Protein AF-A0A150Q9Z9-F1 (afdb_monomer_lite)

Radius of gyration: 22.47 Å; chains: 1; bounding box: 47×32×68 Å

Organism: Sorangium cellulosum (NCBI:txid56)

Secondary structure (DSSP, 8-state):
------------HHHHHHHHHHHHHHHHHHHHHHHHHHHHHHHHHHHHHHHSSPPPHHHHHHHHHHHHHT-HHHHHHHHHHS-HHHHHHHHHSPPPP-

Foldseek 3Di:
DDPDPPDPPPDDPVRVVVVVVVVVVVVVVVVVVVVLVVLLVVLQVLLCVQQVHGDDPLLSVLLSVCCVQVNSVVSSCLSVPDHPVRSVVVSVDDDDDD

pLDDT: mean 82.9, std 15.29, range [37.75, 96.38]

Structure (mmCIF, N/CA/C/O backbone):
data_AF-A0A150Q9Z9-F1
#
_entry.id   AF-A0A150Q9Z9-F1
#
loop_
_atom_site.group_PDB
_atom_site.id
_atom_site.type_symbol
_atom_site.label_atom_id
_atom_site.label_alt_id
_atom_site.label_comp_id
_atom_site.label_asym_id
_atom_site.label_entity_id
_atom_site.label_seq_id
_atom_site.pdbx_PDB_ins_code
_atom_site.Cartn_x
_atom_site.Cartn_y
_atom_site.Cartn_z
_atom_site.occupancy
_atom_site.B_iso_or_equiv
_atom_site.auth_seq_id
_atom_site.auth_comp_id
_atom_site.auth_asym_id
_atom_site.auth_atom_id
_atom_site.pdbx_PDB_model_num
ATOM 1 N N . MET A 1 1 ? 16.640 21.547 -55.380 1.00 37.75 1 MET A N 1
ATOM 2 C CA . MET A 1 1 ? 17.737 21.832 -54.436 1.00 37.75 1 MET A CA 1
ATOM 3 C C . MET A 1 1 ? 17.440 21.019 -53.186 1.00 37.75 1 MET A C 1
ATOM 5 O O . MET A 1 1 ? 16.554 21.394 -52.433 1.00 37.75 1 MET A O 1
ATOM 9 N N . ILE A 1 2 ? 18.036 19.832 -53.077 1.00 38.28 2 ILE A N 1
ATOM 10 C CA . ILE A 1 2 ? 17.917 18.951 -51.907 1.00 38.28 2 ILE A CA 1
ATOM 11 C C . ILE A 1 2 ? 19.094 19.336 -51.017 1.00 38.28 2 ILE A C 1
ATOM 13 O O . ILE A 1 2 ? 20.229 19.274 -51.477 1.00 38.28 2 ILE A O 1
ATOM 17 N N . ILE A 1 3 ? 18.827 19.824 -49.807 1.00 47.97 3 ILE A N 1
ATOM 18 C CA . ILE A 1 3 ? 19.887 20.053 -48.824 1.00 47.97 3 ILE A CA 1
ATOM 19 C C . ILE A 1 3 ? 20.188 18.691 -48.207 1.00 47.97 3 ILE A C 1
ATOM 21 O O . ILE A 1 3 ? 19.333 18.094 -47.552 1.00 47.97 3 ILE A O 1
ATOM 25 N N . GLU A 1 4 ? 21.381 18.187 -48.501 1.00 47.91 4 GLU A N 1
ATOM 26 C CA . GLU A 1 4 ? 21.954 16.977 -47.928 1.00 47.91 4 GLU A CA 1
ATOM 27 C C . GLU A 1 4 ? 22.033 17.125 -46.404 1.00 47.91 4 GLU A C 1
ATOM 29 O O . GLU A 1 4 ? 22.726 17.993 -45.875 1.00 47.91 4 GLU A O 1
ATOM 34 N N . ALA A 1 5 ? 21.296 16.280 -45.685 1.00 49.09 5 ALA A N 1
ATOM 35 C CA . ALA A 1 5 ? 21.429 16.124 -44.244 1.00 49.09 5 ALA A CA 1
ATOM 36 C C . ALA A 1 5 ? 22.512 15.075 -43.960 1.00 49.09 5 ALA A C 1
ATOM 38 O O . ALA A 1 5 ? 22.218 13.965 -43.521 1.00 49.09 5 ALA A O 1
ATOM 39 N N . GLU A 1 6 ? 23.767 15.413 -44.247 1.00 54.81 6 GLU A N 1
ATOM 40 C CA . GLU A 1 6 ? 24.910 14.557 -43.937 1.00 54.81 6 GLU A CA 1
ATOM 41 C C . GLU A 1 6 ? 25.680 15.131 -42.746 1.00 54.81 6 GLU A C 1
ATOM 43 O O . GLU A 1 6 ? 26.661 15.842 -42.909 1.00 54.81 6 GLU A O 1
ATOM 48 N N . GLN A 1 7 ? 25.204 14.848 -41.533 1.00 53.00 7 GLN A N 1
ATOM 49 C CA . GLN A 1 7 ? 26.009 14.870 -40.304 1.00 53.00 7 GLN A CA 1
ATOM 50 C C . GLN A 1 7 ? 25.441 13.832 -39.316 1.00 53.00 7 GLN A C 1
ATOM 52 O O . GLN A 1 7 ? 25.048 14.155 -38.195 1.00 53.00 7 GLN A O 1
ATOM 57 N N . ARG A 1 8 ? 25.367 12.553 -39.716 1.00 49.47 8 ARG A N 1
ATOM 58 C CA . ARG A 1 8 ? 25.402 11.462 -38.728 1.00 49.47 8 ARG A CA 1
ATOM 59 C C . ARG A 1 8 ? 26.868 11.268 -38.373 1.00 49.47 8 ARG A C 1
ATOM 61 O O . ARG A 1 8 ? 27.551 10.469 -38.998 1.00 49.47 8 ARG A O 1
ATOM 68 N N . GLY A 1 9 ? 27.352 12.056 -37.414 1.00 51.34 9 GLY A N 1
ATOM 69 C CA . GLY A 1 9 ? 28.630 11.770 -36.775 1.00 51.34 9 GLY A CA 1
ATOM 70 C C . GLY A 1 9 ? 28.588 10.330 -36.277 1.00 51.34 9 GLY A C 1
ATOM 71 O O . GLY A 1 9 ? 27.683 9.969 -35.523 1.00 51.34 9 GLY A O 1
ATOM 72 N N . GLU A 1 10 ? 29.499 9.501 -36.776 1.00 58.66 10 GLU A N 1
ATOM 73 C CA . GLU A 1 10 ? 29.674 8.123 -36.342 1.00 58.66 10 GLU A CA 1
ATOM 74 C C . GLU A 1 10 ? 29.948 8.148 -34.836 1.00 58.66 10 GLU A C 1
ATOM 76 O O . GLU A 1 10 ? 31.042 8.491 -34.386 1.00 58.66 10 GLU A O 1
ATOM 81 N N . LEU A 1 11 ? 28.917 7.867 -34.035 1.00 59.28 11 LEU A N 1
ATOM 82 C CA . LEU A 1 11 ? 29.101 7.627 -32.613 1.00 59.28 11 LEU A CA 1
ATOM 83 C C . LEU A 1 11 ? 30.107 6.486 -32.519 1.00 59.28 11 LEU A C 1
ATOM 85 O O . LEU A 1 11 ? 29.900 5.426 -33.115 1.00 59.28 11 LEU A O 1
ATOM 89 N N . THR A 1 12 ? 31.218 6.711 -31.817 1.00 59.16 12 THR A N 1
ATOM 90 C CA . THR A 1 12 ? 32.184 5.638 -31.592 1.00 59.16 12 THR A CA 1
ATOM 91 C C . THR A 1 12 ? 31.441 4.449 -30.967 1.00 59.16 12 THR A C 1
ATOM 93 O O . THR A 1 12 ? 30.494 4.675 -30.206 1.00 59.16 12 THR A O 1
ATOM 96 N N . PRO A 1 13 ? 31.825 3.192 -31.259 1.00 63.91 13 PRO A N 1
ATOM 97 C CA . PRO A 1 13 ? 31.097 2.009 -30.783 1.00 63.91 13 PRO A CA 1
ATOM 98 C C . PRO A 1 13 ? 30.781 2.050 -29.278 1.00 63.91 13 PRO A C 1
ATOM 100 O O . PRO A 1 13 ? 29.676 1.719 -28.863 1.00 63.91 13 PRO A O 1
ATOM 103 N N . ILE A 1 14 ? 31.706 2.602 -28.487 1.00 68.50 14 ILE A N 1
ATOM 104 C CA . ILE A 1 14 ? 31.582 2.812 -27.037 1.00 68.50 14 ILE A CA 1
ATOM 105 C C . ILE A 1 14 ? 30.426 3.767 -26.678 1.00 68.50 14 ILE A C 1
ATOM 107 O O . ILE A 1 14 ? 29.674 3.511 -25.741 1.00 68.50 14 ILE A O 1
ATOM 111 N N . ILE A 1 15 ? 30.259 4.873 -27.412 1.00 72.50 15 ILE A N 1
ATOM 112 C CA . ILE A 1 15 ? 29.177 5.840 -27.165 1.00 72.50 15 ILE A CA 1
ATOM 113 C C . ILE A 1 15 ? 27.825 5.255 -27.600 1.00 72.50 15 ILE A C 1
ATOM 115 O O . ILE A 1 15 ? 26.824 5.474 -26.919 1.00 72.50 15 ILE A O 1
ATOM 119 N N . GLY A 1 16 ? 27.790 4.488 -28.695 1.00 73.38 16 GLY A N 1
ATOM 120 C CA . GLY A 1 16 ? 26.583 3.786 -29.140 1.00 73.38 16 GLY A CA 1
ATOM 121 C C . GLY A 1 16 ? 26.076 2.776 -28.106 1.00 73.38 16 GLY A C 1
ATOM 122 O O . GLY A 1 16 ? 24.897 2.796 -27.757 1.00 73.38 16 GLY A O 1
ATOM 123 N N . GLU A 1 17 ? 26.973 1.954 -27.555 1.00 73.25 17 GLU A N 1
ATOM 124 C CA . GLU A 1 17 ? 26.652 0.995 -26.488 1.00 73.25 17 GLU A CA 1
ATOM 125 C C . GLU A 1 17 ? 26.150 1.694 -25.215 1.00 73.25 17 GLU A C 1
ATOM 127 O O . GLU A 1 17 ? 25.118 1.310 -24.662 1.00 73.25 17 GLU A O 1
ATOM 132 N N . MET A 1 18 ? 26.804 2.784 -24.793 1.00 71.38 18 MET A N 1
ATOM 133 C CA . MET A 1 18 ? 26.380 3.563 -23.622 1.00 71.38 18 MET A CA 1
ATOM 134 C C . MET A 1 18 ? 24.956 4.125 -23.740 1.00 71.38 18 MET A C 1
ATOM 136 O O . 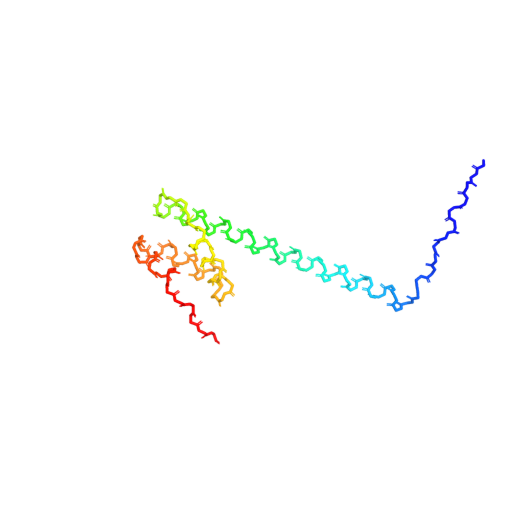MET A 1 18 ? 24.239 4.180 -22.737 1.00 71.38 18 MET A O 1
ATOM 140 N N . ILE A 1 19 ? 24.549 4.571 -24.933 1.00 77.00 19 ILE A N 1
ATOM 141 C CA . ILE A 1 19 ? 23.202 5.111 -25.171 1.00 77.00 19 ILE A CA 1
ATOM 142 C C . ILE A 1 19 ? 22.164 3.992 -25.073 1.00 77.00 19 ILE A C 1
ATOM 144 O O . ILE A 1 19 ? 21.183 4.151 -24.352 1.00 77.00 19 ILE A O 1
ATOM 148 N N . ILE A 1 20 ? 22.421 2.845 -25.706 1.00 76.94 20 ILE A N 1
ATOM 149 C CA . ILE A 1 20 ? 21.523 1.683 -25.667 1.00 76.94 20 ILE A CA 1
ATOM 150 C C . ILE A 1 20 ? 21.322 1.206 -24.223 1.00 76.94 20 ILE A C 1
ATOM 152 O O . ILE A 1 20 ? 20.193 0.988 -23.786 1.00 76.94 20 ILE A O 1
ATOM 156 N N . GLU A 1 21 ? 22.396 1.102 -23.438 1.00 77.12 21 GLU A N 1
ATOM 157 C CA . GLU A 1 21 ? 22.277 0.749 -22.023 1.00 77.12 21 GLU A CA 1
ATOM 158 C C . GLU A 1 21 ? 21.507 1.799 -21.210 1.00 77.12 21 GLU A C 1
ATOM 160 O O . GLU A 1 21 ? 20.767 1.462 -20.282 1.00 77.12 21 GLU A O 1
ATOM 165 N N . ALA A 1 22 ? 21.710 3.089 -21.493 1.00 72.31 22 ALA A N 1
ATOM 166 C CA . ALA A 1 22 ? 21.005 4.162 -20.802 1.00 72.31 22 ALA A CA 1
ATOM 167 C C . ALA A 1 22 ? 19.501 4.136 -21.102 1.00 72.31 22 ALA A C 1
ATOM 169 O O . ALA A 1 22 ? 18.708 4.307 -20.175 1.00 72.31 22 ALA A O 1
ATOM 170 N N . GLU A 1 23 ? 19.121 3.870 -22.351 1.00 77.19 23 GLU A N 1
ATOM 171 C CA . GLU A 1 23 ? 17.731 3.700 -22.780 1.00 77.19 23 GLU A CA 1
ATOM 172 C C . GLU A 1 23 ? 17.089 2.484 -22.108 1.00 77.19 23 GLU A C 1
ATOM 174 O O . GLU A 1 23 ? 16.061 2.637 -21.449 1.00 77.19 23 GLU A O 1
ATOM 179 N N . GLN A 1 24 ? 17.743 1.317 -22.144 1.00 79.50 24 GLN A N 1
ATOM 180 C CA . GLN A 1 24 ? 17.251 0.100 -21.484 1.00 79.50 24 GLN A CA 1
ATOM 181 C C . GLN A 1 24 ? 17.072 0.294 -19.973 1.00 79.50 24 GLN A C 1
ATOM 183 O O . GLN A 1 24 ? 16.044 -0.069 -19.403 1.00 79.50 24 GLN A O 1
ATOM 188 N N . ARG A 1 25 ? 18.044 0.923 -19.297 1.00 74.50 25 ARG A N 1
ATOM 189 C CA . ARG A 1 25 ? 17.913 1.259 -17.868 1.00 74.50 25 ARG A CA 1
ATOM 190 C C . ARG A 1 25 ? 16.785 2.258 -17.614 1.00 74.50 25 ARG A C 1
ATOM 192 O O . ARG A 1 25 ? 16.146 2.189 -16.566 1.00 74.50 25 ARG A O 1
ATOM 199 N N . GLY A 1 26 ? 16.575 3.212 -18.518 1.00 69.94 26 GLY A N 1
ATOM 200 C CA . GLY A 1 26 ? 15.491 4.188 -18.437 1.00 69.94 26 GLY A CA 1
ATOM 201 C C . GLY A 1 26 ? 14.119 3.529 -18.543 1.00 69.94 26 GLY A C 1
ATOM 202 O O . GLY A 1 26 ? 13.247 3.812 -17.722 1.00 69.94 26 GLY A O 1
ATOM 203 N N . GLU A 1 27 ? 13.965 2.613 -19.495 1.00 79.81 27 GLU A N 1
ATOM 204 C CA . GLU A 1 27 ? 12.749 1.831 -19.712 1.00 79.81 27 GLU A CA 1
ATOM 205 C C . GLU A 1 27 ? 12.431 0.943 -18.505 1.00 79.81 27 GLU A C 1
ATOM 207 O O . GLU A 1 27 ? 11.345 1.063 -17.939 1.00 79.81 27 GLU A O 1
ATOM 212 N N . LEU A 1 28 ? 13.408 0.167 -18.019 1.00 76.56 28 LEU A N 1
ATOM 213 C CA . LEU A 1 28 ? 13.250 -0.682 -16.831 1.00 76.56 28 LEU A CA 1
ATOM 214 C C . LEU A 1 28 ? 12.824 0.128 -15.600 1.00 76.56 28 LEU A C 1
ATOM 216 O O . LEU A 1 28 ? 11.843 -0.205 -14.938 1.00 76.56 28 LEU A O 1
ATOM 220 N N . ARG A 1 29 ? 13.505 1.246 -15.320 1.00 73.12 29 ARG A N 1
ATOM 221 C CA . ARG A 1 29 ? 13.147 2.125 -14.192 1.00 73.12 29 ARG A CA 1
ATOM 222 C C . ARG A 1 29 ? 11.768 2.756 -14.367 1.00 73.12 29 ARG A C 1
ATOM 224 O O . ARG A 1 29 ? 11.072 2.987 -13.378 1.00 73.12 29 ARG A O 1
ATOM 231 N N . GLY A 1 30 ? 11.395 3.098 -15.599 1.00 76.81 30 GLY A N 1
ATOM 232 C CA . GLY A 1 30 ? 10.077 3.631 -15.929 1.00 76.81 30 GLY A CA 1
ATOM 233 C C . GLY A 1 30 ? 8.978 2.609 -15.659 1.00 76.81 30 GLY A C 1
ATOM 234 O O . GLY A 1 30 ? 7.991 2.929 -14.996 1.00 76.81 30 GLY A O 1
ATOM 235 N N . GLU A 1 31 ? 9.188 1.369 -16.094 1.00 80.94 31 GLU A N 1
ATOM 236 C CA . GLU A 1 31 ? 8.277 0.252 -15.861 1.00 80.94 31 GLU A CA 1
ATOM 237 C C . GLU A 1 31 ? 8.143 -0.066 -14.365 1.00 80.94 31 GLU A C 1
ATOM 239 O O . GLU A 1 31 ? 7.026 -0.190 -13.861 1.00 80.94 31 GLU A O 1
ATOM 244 N N . GLU A 1 32 ? 9.253 -0.125 -13.623 1.00 79.25 32 GLU A N 1
ATOM 245 C CA . GLU A 1 32 ? 9.244 -0.340 -12.170 1.00 79.25 32 GLU A CA 1
ATOM 246 C C . GLU A 1 32 ? 8.470 0.755 -11.430 1.00 79.25 32 GLU A C 1
ATOM 248 O O . GLU A 1 32 ? 7.632 0.458 -10.575 1.00 79.25 32 GLU A O 1
ATOM 253 N N . ARG A 1 33 ? 8.695 2.029 -11.777 1.00 77.06 33 ARG A N 1
ATOM 254 C CA . ARG A 1 33 ? 7.946 3.153 -11.193 1.00 77.06 33 ARG A CA 1
ATOM 255 C C . ARG A 1 33 ? 6.462 3.080 -11.529 1.00 77.06 33 ARG A C 1
ATOM 257 O O . ARG A 1 33 ? 5.639 3.270 -10.637 1.00 77.06 33 ARG A O 1
ATOM 264 N N . GLY A 1 34 ? 6.124 2.768 -12.781 1.00 80.31 34 GLY A N 1
ATOM 265 C CA . GLY A 1 34 ? 4.739 2.597 -13.218 1.00 80.31 34 GLY A CA 1
ATOM 266 C C . GLY A 1 34 ? 4.027 1.484 -12.449 1.00 80.31 34 GLY A C 1
ATOM 267 O O . GLY A 1 34 ? 2.922 1.689 -11.948 1.00 80.31 34 GLY A O 1
ATOM 268 N N . LYS A 1 35 ? 4.690 0.335 -12.268 1.00 82.38 35 LYS A N 1
ATOM 269 C CA . LYS A 1 35 ? 4.183 -0.781 -11.456 1.00 82.38 35 LYS A CA 1
ATOM 270 C C . LYS A 1 35 ? 3.973 -0.370 -10.000 1.00 82.38 35 LYS A C 1
ATOM 272 O O . LYS A 1 35 ? 2.903 -0.628 -9.456 1.00 82.38 35 LYS A O 1
ATOM 277 N N . GLN A 1 36 ? 4.943 0.307 -9.379 1.00 81.12 36 GLN A N 1
ATOM 278 C CA . GLN A 1 36 ? 4.810 0.756 -7.988 1.00 81.12 36 GLN A CA 1
ATOM 279 C C . GLN A 1 36 ? 3.665 1.756 -7.798 1.00 81.12 36 GLN A C 1
ATOM 281 O O . GLN A 1 36 ? 2.928 1.653 -6.820 1.00 81.12 36 GLN A O 1
ATOM 286 N N . GLN A 1 37 ? 3.479 2.690 -8.732 1.00 83.12 37 GLN A N 1
ATOM 287 C CA . GLN A 1 37 ? 2.385 3.656 -8.661 1.00 83.12 37 GLN A CA 1
ATOM 288 C C . GLN A 1 37 ? 1.017 2.981 -8.845 1.00 83.12 37 GLN A C 1
ATOM 290 O O . GLN A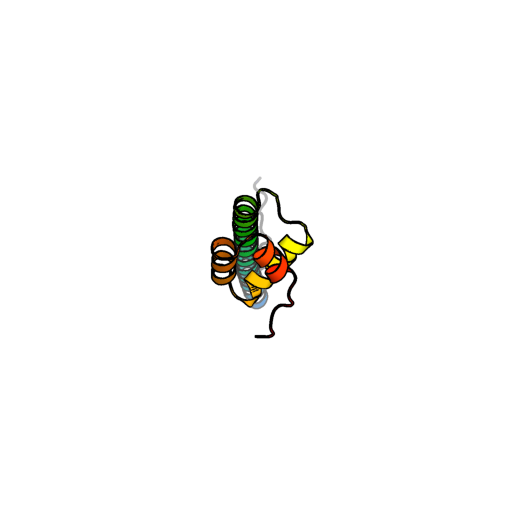 1 37 ? 0.092 3.256 -8.084 1.00 83.12 37 GLN A O 1
ATOM 295 N N . ALA A 1 38 ? 0.902 2.037 -9.783 1.00 87.69 38 ALA A N 1
ATOM 296 C CA . ALA A 1 38 ? -0.324 1.264 -9.981 1.00 87.69 38 ALA A CA 1
ATOM 297 C C . ALA A 1 38 ? -0.692 0.420 -8.747 1.00 87.69 38 ALA A C 1
ATOM 299 O O . ALA A 1 38 ? -1.864 0.356 -8.368 1.00 87.69 38 ALA A O 1
ATOM 300 N N . VAL A 1 39 ? 0.307 -0.191 -8.100 1.00 88.38 39 VAL A N 1
ATOM 301 C CA . VAL A 1 39 ? 0.145 -0.922 -6.833 1.00 88.38 39 VAL A CA 1
ATOM 302 C C . VAL A 1 39 ? -0.341 0.012 -5.725 1.00 88.38 39 VAL A C 1
ATOM 304 O O . VAL A 1 39 ? -1.337 -0.292 -5.073 1.00 88.38 39 VAL A O 1
ATOM 307 N N . ALA A 1 40 ? 0.307 1.166 -5.540 1.00 85.19 40 ALA A N 1
ATOM 308 C CA . ALA A 1 40 ? -0.072 2.140 -4.517 1.00 85.19 40 ALA A CA 1
ATOM 309 C C . ALA A 1 40 ? -1.523 2.613 -4.690 1.00 85.19 40 ALA A C 1
ATOM 311 O O . ALA A 1 40 ? -2.310 2.596 -3.744 1.00 85.19 40 ALA A O 1
ATOM 312 N N . GLU A 1 41 ? -1.915 2.953 -5.920 1.00 91.88 41 GLU A N 1
ATOM 313 C CA . GLU A 1 41 ? -3.288 3.350 -6.222 1.00 91.88 41 GLU A CA 1
ATOM 314 C C . GLU A 1 41 ? -4.303 2.230 -5.959 1.00 91.88 41 GLU A C 1
ATOM 316 O O . GLU A 1 41 ? -5.412 2.493 -5.483 1.00 91.88 41 GLU A O 1
ATOM 321 N N . LEU A 1 42 ? -3.962 0.981 -6.290 1.00 94.50 42 LEU A N 1
ATOM 322 C CA . LEU A 1 42 ? -4.832 -0.169 -6.049 1.00 94.50 42 LEU A CA 1
ATOM 323 C C . LEU A 1 42 ? -5.049 -0.392 -4.550 1.00 94.50 42 LEU A C 1
ATOM 325 O O . LEU A 1 42 ? -6.200 -0.451 -4.108 1.00 94.50 42 LEU A O 1
ATOM 329 N N . LEU A 1 43 ? -3.965 -0.443 -3.777 1.00 95.06 43 LEU A N 1
ATOM 330 C CA . LEU A 1 43 ? -4.012 -0.633 -2.329 1.00 95.06 43 LEU A CA 1
ATOM 331 C C . LEU A 1 43 ? -4.721 0.544 -1.638 1.00 95.06 43 LEU A C 1
ATOM 333 O O . LEU A 1 43 ? -5.573 0.333 -0.777 1.00 95.06 43 LEU A O 1
ATOM 337 N N . GLY A 1 44 ? -4.499 1.783 -2.088 1.00 94.06 44 GLY A N 1
ATOM 338 C CA . GLY A 1 44 ? -5.217 2.961 -1.589 1.00 94.06 44 GLY A CA 1
ATOM 339 C C . GLY A 1 44 ? -6.727 2.932 -1.877 1.00 94.06 44 GLY A C 1
ATOM 340 O O . GLY A 1 44 ? -7.539 3.407 -1.075 1.00 94.06 44 GLY A O 1
ATOM 341 N N . ARG A 1 45 ? -7.156 2.337 -3.002 1.00 95.62 45 ARG A N 1
ATOM 342 C CA . ARG A 1 45 ? -8.585 2.097 -3.283 1.00 95.62 45 ARG A CA 1
ATOM 343 C C . ARG A 1 45 ? -9.173 1.007 -2.387 1.00 95.62 45 ARG A C 1
ATOM 345 O O . ARG A 1 45 ? -10.310 1.175 -1.948 1.00 95.62 45 ARG A O 1
ATOM 352 N N . LEU A 1 46 ? -8.436 -0.072 -2.124 1.00 95.00 46 LEU A N 1
ATOM 353 C CA . LEU A 1 46 ? -8.839 -1.133 -1.192 1.00 95.00 46 LEU A CA 1
ATOM 354 C C . LEU A 1 46 ? -9.001 -0.585 0.227 1.00 95.00 46 LEU A C 1
ATOM 356 O O . LEU A 1 46 ? -10.070 -0.743 0.815 1.00 95.00 46 LEU A O 1
ATOM 360 N N . PHE A 1 47 ? -8.017 0.174 0.711 1.00 96.25 47 PHE A N 1
ATOM 361 C CA . PHE A 1 47 ? -8.096 0.900 1.978 1.00 96.25 47 PHE A CA 1
ATOM 362 C C . PHE A 1 47 ? -9.375 1.739 2.061 1.00 96.25 47 PHE A C 1
ATOM 364 O O . PHE A 1 47 ? -10.140 1.639 3.020 1.00 96.25 47 PHE A O 1
ATOM 371 N N . ALA A 1 48 ? -9.664 2.522 1.015 1.00 95.94 48 ALA A N 1
ATOM 372 C CA . ALA A 1 48 ? -10.837 3.387 1.014 1.00 95.94 48 ALA A CA 1
ATOM 373 C C . ALA A 1 48 ? -12.166 2.629 1.042 1.00 95.94 48 ALA A C 1
ATOM 375 O O . ALA A 1 48 ? -13.132 3.104 1.639 1.00 95.94 48 ALA A O 1
ATOM 376 N N . ARG A 1 49 ? -12.215 1.441 0.433 1.00 93.56 49 ARG A N 1
ATOM 377 C CA . ARG A 1 49 ? -13.374 0.547 0.526 1.00 93.56 49 ARG A CA 1
ATOM 378 C C . ARG A 1 49 ? -13.505 -0.064 1.916 1.00 93.56 49 ARG A C 1
ATOM 380 O O . ARG A 1 49 ? -14.624 -0.186 2.400 1.00 93.56 49 ARG A O 1
ATOM 387 N N . ARG A 1 50 ? -12.385 -0.417 2.553 1.00 92.38 50 ARG A N 1
ATOM 388 C CA . ARG A 1 50 ? -12.367 -1.042 3.879 1.00 92.38 50 ARG A CA 1
ATOM 389 C C . ARG A 1 50 ? -12.805 -0.079 4.980 1.00 92.38 50 ARG A C 1
ATOM 391 O O . ARG A 1 50 ? -13.596 -0.459 5.837 1.00 92.38 50 ARG A O 1
ATOM 398 N N . LEU A 1 51 ? -12.312 1.157 4.938 1.00 93.69 51 LEU A N 1
ATOM 399 C CA . LEU A 1 51 ? -12.493 2.154 5.999 1.00 93.69 51 LEU A CA 1
ATOM 400 C C . LEU A 1 51 ? -13.531 3.237 5.683 1.00 93.69 51 LEU A C 1
ATOM 402 O O . LEU A 1 51 ? -13.819 4.078 6.531 1.00 93.69 51 LEU A O 1
ATOM 406 N N . GLY A 1 52 ? -14.079 3.258 4.466 1.00 94.75 52 GLY A N 1
ATOM 407 C CA . GLY A 1 52 ? -15.064 4.260 4.046 1.00 94.75 52 GLY A CA 1
ATOM 408 C C . GLY A 1 52 ? -14.497 5.677 3.882 1.00 94.75 52 GLY A C 1
ATOM 409 O O . GLY A 1 52 ? -15.259 6.626 3.712 1.00 94.75 52 GLY A O 1
ATOM 410 N N . ARG A 1 53 ? -13.168 5.838 3.914 1.00 95.81 53 ARG A N 1
ATOM 411 C CA . ARG A 1 53 ? -12.457 7.112 3.725 1.00 95.81 53 ARG A CA 1
ATOM 412 C C . ARG A 1 53 ? -11.150 6.906 2.972 1.00 95.81 53 ARG A C 1
ATOM 414 O O . ARG A 1 53 ? -10.570 5.831 3.025 1.00 95.81 53 ARG A O 1
ATOM 421 N N . ARG A 1 54 ? -10.640 7.945 2.310 1.00 94.56 54 ARG A N 1
ATOM 422 C CA . ARG A 1 54 ? -9.294 7.895 1.713 1.00 94.56 54 ARG A CA 1
ATOM 423 C C . ARG A 1 54 ? -8.211 7.731 2.797 1.00 94.56 54 ARG A C 1
ATOM 425 O O . ARG A 1 54 ? -8.428 8.211 3.919 1.00 94.56 54 ARG A O 1
ATOM 432 N N . PRO A 1 55 ? -7.080 7.074 2.475 1.00 94.25 55 PRO A N 1
ATOM 433 C CA . PRO A 1 55 ? -5.914 7.103 3.347 1.00 94.25 55 PRO A CA 1
ATOM 434 C C . PRO A 1 55 ? -5.409 8.541 3.499 1.00 94.25 55 PRO A C 1
ATOM 436 O O . PRO A 1 55 ? -5.574 9.373 2.601 1.00 94.25 55 PRO A O 1
ATOM 439 N N . THR A 1 56 ? -4.832 8.846 4.654 1.00 96.12 56 THR A N 1
ATOM 440 C CA . THR A 1 56 ? -4.035 10.059 4.850 1.00 96.12 56 THR A CA 1
ATOM 441 C C . THR A 1 56 ? -2.703 9.929 4.107 1.00 96.12 56 THR A C 1
ATOM 443 O O . THR A 1 56 ? -2.322 8.839 3.689 1.00 96.12 56 THR A O 1
ATOM 446 N N . ALA A 1 57 ? -1.957 11.029 3.970 1.00 93.25 57 ALA A N 1
ATOM 447 C CA . ALA A 1 57 ? -0.635 10.991 3.339 1.00 93.25 57 ALA A CA 1
ATOM 448 C C . ALA A 1 57 ? 0.354 10.063 4.077 1.00 93.25 57 ALA A C 1
ATOM 450 O O . ALA A 1 57 ? 1.193 9.429 3.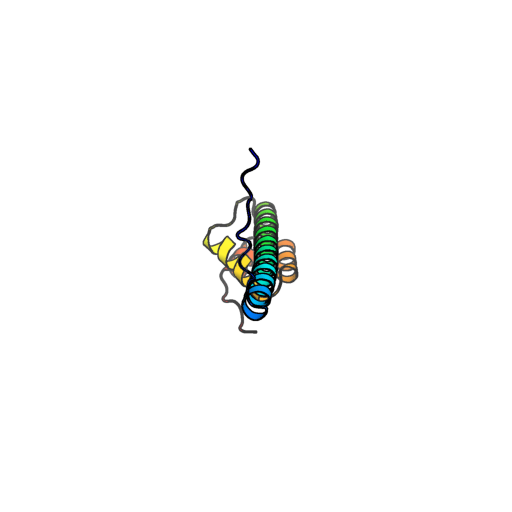447 1.00 93.25 57 ALA A O 1
ATOM 451 N N . GLU A 1 58 ? 0.242 9.967 5.405 1.00 94.12 58 GLU A N 1
ATOM 452 C CA . GLU A 1 58 ? 1.065 9.075 6.230 1.00 94.12 58 GLU A CA 1
ATOM 453 C C . GLU A 1 58 ? 0.674 7.604 6.034 1.00 94.12 58 GLU A C 1
ATOM 455 O O . GLU A 1 58 ? 1.538 6.751 5.850 1.00 94.12 58 GLU A O 1
ATOM 460 N N . GLU A 1 59 ? -0.627 7.309 5.993 1.00 95.56 59 GLU A N 1
ATOM 461 C CA . GLU A 1 59 ? -1.126 5.958 5.711 1.00 95.56 59 GLU A CA 1
ATOM 462 C C . GLU A 1 59 ? -0.764 5.516 4.289 1.00 95.56 59 GLU A C 1
ATOM 464 O O . GLU A 1 59 ? -0.352 4.379 4.083 1.00 95.56 59 GLU A O 1
ATOM 469 N N . GLU A 1 60 ? -0.871 6.415 3.309 1.00 94.38 60 GLU A N 1
ATOM 470 C CA . GLU A 1 60 ? -0.472 6.159 1.925 1.00 94.38 60 GLU A CA 1
ATOM 471 C C . GLU A 1 60 ? 1.031 5.879 1.816 1.00 94.38 60 GLU A C 1
ATOM 473 O O . GLU A 1 60 ? 1.429 4.911 1.165 1.00 94.38 60 GLU A O 1
ATOM 478 N N . LEU A 1 61 ? 1.864 6.664 2.508 1.00 92.81 61 LEU A N 1
ATOM 479 C CA . LEU A 1 61 ? 3.301 6.412 2.581 1.00 92.81 61 LEU A CA 1
ATOM 480 C C . LEU A 1 61 ? 3.592 5.040 3.204 1.00 92.81 61 LEU A C 1
ATOM 482 O O . LEU A 1 61 ? 4.351 4.264 2.627 1.00 92.81 61 LEU A O 1
ATOM 486 N N . SER A 1 62 ? 2.941 4.709 4.320 1.00 94.75 62 SER A N 1
ATOM 487 C CA . SER A 1 62 ? 3.130 3.423 4.997 1.00 94.75 62 SER A CA 1
ATOM 488 C C . SER A 1 62 ? 2.701 2.236 4.126 1.00 94.75 62 SER A C 1
ATOM 490 O O . SER A 1 62 ? 3.418 1.240 4.042 1.00 94.75 62 SER A O 1
ATOM 492 N N . ILE A 1 63 ? 1.589 2.351 3.388 1.00 93.62 63 ILE A N 1
ATOM 493 C CA . ILE A 1 63 ? 1.156 1.341 2.405 1.00 93.62 63 ILE A CA 1
ATOM 494 C C . ILE A 1 63 ? 2.241 1.120 1.342 1.00 93.62 63 ILE A C 1
ATOM 496 O O . ILE A 1 63 ? 2.566 -0.025 1.024 1.00 93.62 63 ILE A O 1
ATOM 500 N N . ILE A 1 64 ? 2.822 2.196 0.803 1.00 92.31 64 ILE A N 1
ATOM 501 C CA . ILE A 1 64 ? 3.871 2.120 -0.225 1.00 92.31 64 ILE A CA 1
ATOM 502 C C . ILE A 1 64 ? 5.142 1.474 0.331 1.00 92.31 64 ILE A C 1
ATOM 504 O O . ILE A 1 64 ? 5.726 0.599 -0.312 1.00 92.31 64 ILE A O 1
ATOM 508 N N . GLU A 1 65 ? 5.590 1.901 1.508 1.00 93.12 65 GLU A N 1
ATOM 509 C CA . GLU A 1 65 ? 6.800 1.374 2.140 1.00 93.12 65 GLU A CA 1
ATOM 510 C C . GLU A 1 65 ? 6.644 -0.108 2.489 1.00 93.12 65 GLU A C 1
ATOM 512 O O . GLU A 1 65 ? 7.526 -0.912 2.182 1.00 93.12 65 GLU A O 1
ATOM 517 N N . ARG A 1 66 ? 5.485 -0.503 3.022 1.00 93.56 66 ARG A N 1
ATOM 518 C CA . ARG A 1 66 ? 5.164 -1.906 3.307 1.00 93.56 66 ARG A CA 1
ATOM 519 C C . ARG A 1 66 ? 5.062 -2.740 2.040 1.00 93.56 66 ARG A C 1
ATOM 521 O O . AR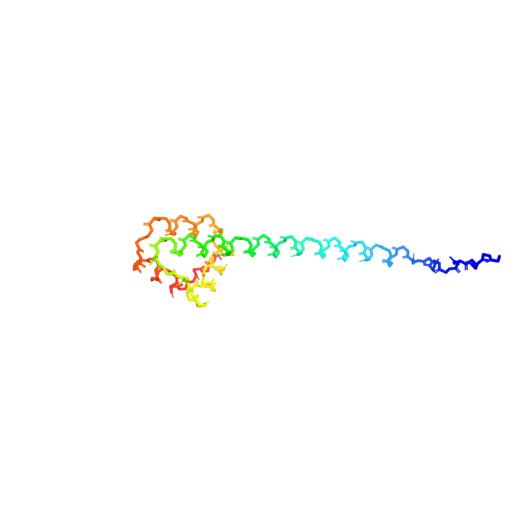G A 1 66 ? 5.619 -3.829 2.008 1.00 93.56 66 ARG A O 1
ATOM 528 N N . ALA A 1 67 ? 4.452 -2.229 0.971 1.00 92.19 67 ALA A N 1
ATOM 529 C CA . ALA A 1 67 ? 4.384 -2.950 -0.301 1.00 92.19 67 ALA A CA 1
ATOM 530 C C . ALA A 1 67 ? 5.777 -3.171 -0.914 1.00 92.19 67 ALA A C 1
ATOM 532 O O . ALA A 1 67 ? 6.001 -4.181 -1.578 1.00 92.19 67 ALA A O 1
ATOM 533 N N . ARG A 1 68 ? 6.724 -2.253 -0.678 1.00 89.44 68 ARG A N 1
ATOM 534 C CA . ARG A 1 68 ? 8.131 -2.415 -1.081 1.00 89.44 68 ARG A CA 1
ATOM 535 C C . ARG A 1 68 ? 8.889 -3.419 -0.215 1.00 89.44 68 ARG A C 1
ATOM 537 O O . ARG A 1 68 ? 9.735 -4.125 -0.750 1.00 89.44 68 ARG A O 1
ATOM 544 N N . ALA A 1 69 ? 8.618 -3.457 1.088 1.00 91.50 69 ALA A N 1
ATOM 545 C CA . ALA A 1 69 ? 9.347 -4.298 2.036 1.00 91.50 69 ALA A CA 1
ATOM 546 C C . ALA A 1 69 ? 8.804 -5.734 2.132 1.00 91.50 69 ALA A C 1
ATOM 548 O O . ALA A 1 69 ? 9.578 -6.683 2.173 1.00 91.50 69 ALA A O 1
ATOM 549 N N . LEU A 1 70 ? 7.480 -5.886 2.167 1.00 91.12 70 LEU A N 1
ATOM 550 C CA . LEU A 1 70 ? 6.776 -7.159 2.366 1.00 91.12 70 LEU A CA 1
ATOM 551 C C . LEU A 1 70 ? 6.240 -7.739 1.051 1.00 91.12 70 LEU A C 1
ATOM 553 O O . LEU A 1 70 ? 6.026 -8.939 0.932 1.00 91.12 70 LEU A O 1
ATOM 557 N N . GLY A 1 71 ? 6.044 -6.882 0.049 1.00 91.31 71 GLY A N 1
ATOM 558 C CA . GLY A 1 71 ? 5.363 -7.221 -1.192 1.00 91.31 71 GLY A CA 1
ATOM 559 C C . GLY A 1 71 ? 3.895 -6.776 -1.181 1.00 91.31 71 GLY A C 1
ATOM 560 O O . GLY A 1 71 ? 3.265 -6.695 -0.128 1.00 91.31 71 GLY A O 1
ATOM 561 N N . PRO A 1 72 ? 3.317 -6.470 -2.355 1.00 92.00 72 PRO A N 1
ATOM 562 C CA . PRO A 1 72 ? 1.952 -5.956 -2.453 1.00 92.00 72 PRO A CA 1
ATOM 563 C C . PRO A 1 72 ? 0.876 -6.949 -1.998 1.00 92.00 72 PRO A C 1
ATOM 565 O O . PRO A 1 72 ? -0.147 -6.504 -1.492 1.00 92.00 72 PRO A O 1
ATOM 568 N N . GLY A 1 73 ? 1.111 -8.259 -2.151 1.00 92.75 73 GLY A N 1
ATOM 569 C CA . GLY A 1 73 ? 0.170 -9.302 -1.722 1.00 92.75 73 GLY A CA 1
ATOM 570 C C . GLY A 1 73 ? -0.033 -9.320 -0.208 1.00 92.75 73 GLY A C 1
ATOM 571 O O . GLY A 1 73 ? -1.162 -9.261 0.249 1.00 92.75 73 GLY A O 1
ATOM 572 N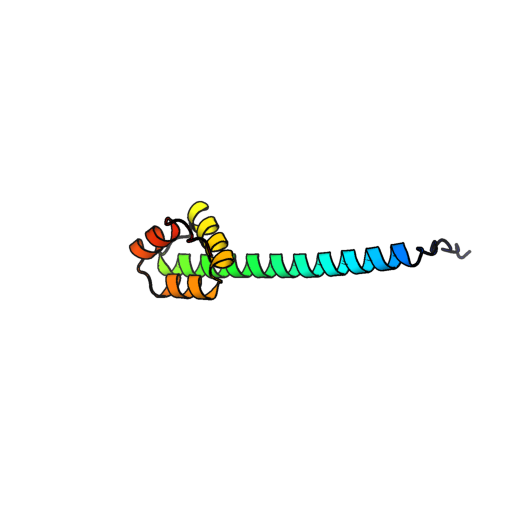 N . GLU A 1 74 ? 1.049 -9.253 0.571 1.00 94.44 74 GLU A N 1
ATOM 573 C CA . GLU A 1 74 ? 0.975 -9.200 2.042 1.00 94.44 74 GLU A CA 1
ATOM 574 C C . GLU A 1 74 ? 0.205 -7.965 2.540 1.00 94.44 74 GLU A C 1
ATOM 576 O O . GLU A 1 74 ? -0.517 -8.009 3.536 1.00 94.44 74 GLU A O 1
ATOM 581 N N . VAL A 1 75 ? 0.341 -6.834 1.837 1.00 95.00 75 VAL A N 1
ATOM 582 C CA . VAL A 1 75 ? -0.419 -5.619 2.159 1.00 95.00 75 VAL A CA 1
ATOM 583 C C . VAL A 1 75 ? -1.891 -5.766 1.774 1.00 95.00 75 VAL A C 1
ATOM 585 O O . VAL A 1 75 ? -2.757 -5.284 2.501 1.00 95.00 75 VAL A O 1
ATOM 588 N N . GLU A 1 76 ? -2.191 -6.412 0.646 1.00 95.69 76 GLU A N 1
ATOM 589 C CA . GLU A 1 76 ? -3.562 -6.728 0.240 1.00 95.69 76 GLU A CA 1
ATOM 590 C C . GLU A 1 76 ? -4.246 -7.651 1.255 1.00 95.69 76 GLU A C 1
ATOM 592 O O . GLU A 1 76 ? -5.342 -7.322 1.709 1.00 95.69 76 GLU A O 1
ATOM 597 N N . ASP A 1 77 ? -3.580 -8.723 1.682 1.00 96.38 77 ASP A N 1
ATOM 598 C CA . ASP A 1 77 ? -4.089 -9.648 2.698 1.00 96.38 77 ASP A CA 1
ATOM 599 C C . ASP A 1 77 ? -4.393 -8.902 4.006 1.00 96.38 77 ASP A C 1
ATOM 601 O O . ASP A 1 77 ? -5.502 -8.987 4.535 1.00 96.38 77 ASP A O 1
ATOM 605 N N . ALA A 1 78 ? -3.480 -8.041 4.472 1.00 95.12 78 ALA A N 1
ATOM 606 C CA . ALA A 1 78 ? -3.721 -7.205 5.649 1.00 95.12 78 ALA A CA 1
ATOM 607 C C . ALA A 1 78 ? -4.926 -6.255 5.480 1.00 95.12 78 ALA A C 1
ATOM 609 O O . ALA A 1 78 ? -5.701 -6.064 6.420 1.00 95.12 78 ALA A O 1
ATOM 610 N N . LEU A 1 79 ? -5.117 -5.662 4.296 1.00 94.75 79 LEU A N 1
ATOM 611 C CA . LEU A 1 79 ? -6.260 -4.787 4.000 1.00 94.75 79 LEU A CA 1
ATOM 612 C C . LEU A 1 79 ? -7.601 -5.537 3.991 1.00 94.75 79 LEU A C 1
ATOM 614 O O . LEU A 1 79 ? -8.638 -4.932 4.290 1.00 94.75 79 LEU A O 1
ATOM 618 N N . LEU A 1 80 ? -7.594 -6.818 3.616 1.00 93.81 80 LEU A N 1
ATOM 619 C CA . LEU A 1 80 ? -8.781 -7.669 3.554 1.00 93.81 80 LEU A CA 1
ATOM 620 C C . LEU A 1 80 ? -9.119 -8.290 4.915 1.00 93.81 80 LEU A C 1
ATOM 622 O O . LEU A 1 80 ? -10.296 -8.327 5.285 1.00 93.81 80 LEU A O 1
ATOM 626 N N . ASP A 1 81 ? -8.103 -8.704 5.669 1.00 96.38 81 ASP A N 1
ATOM 627 C CA . ASP A 1 8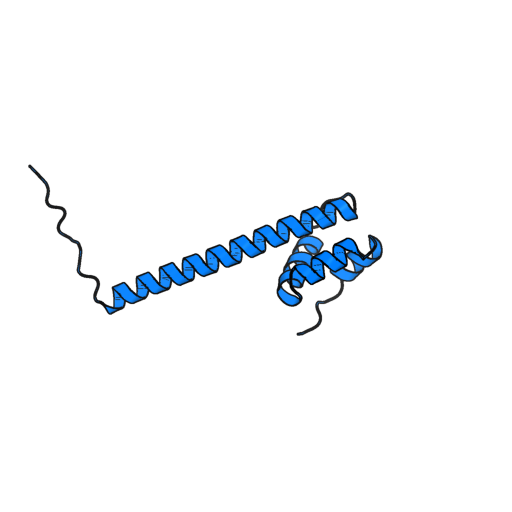1 ? -8.271 -9.497 6.888 1.00 96.38 81 ASP A CA 1
ATOM 628 C C . ASP A 1 81 ? -8.383 -8.645 8.157 1.00 96.38 81 ASP A C 1
ATOM 630 O O . ASP A 1 81 ? -9.144 -8.985 9.069 1.00 96.38 81 ASP A O 1
ATOM 634 N N . LEU A 1 82 ? -7.672 -7.515 8.237 1.00 95.31 82 LEU A N 1
ATOM 635 C CA . LEU A 1 82 ? -7.710 -6.657 9.422 1.00 95.31 82 LEU A CA 1
ATOM 636 C C . LEU A 1 82 ? -8.987 -5.813 9.457 1.00 95.31 82 LEU A C 1
ATOM 638 O O . LEU A 1 82 ? -9.484 -5.320 8.437 1.00 95.31 82 LEU A O 1
ATOM 642 N N . ASP A 1 83 ? -9.545 -5.631 10.655 1.00 92.88 83 ASP A N 1
ATOM 643 C CA . ASP A 1 83 ? -10.571 -4.616 10.891 1.00 92.88 83 ASP A CA 1
ATOM 644 C C . ASP A 1 83 ? -9.984 -3.199 10.843 1.00 92.88 83 ASP A C 1
ATOM 646 O O . ASP A 1 83 ? -8.775 -3.002 10.742 1.00 92.88 83 ASP A O 1
ATOM 650 N N . GLY A 1 84 ? -10.854 -2.189 10.858 1.00 90.44 84 GLY A N 1
ATOM 651 C CA . GLY A 1 84 ? -10.429 -0.816 10.620 1.00 90.44 84 GLY A CA 1
ATOM 652 C C . GLY A 1 84 ? -9.431 -0.272 11.644 1.00 90.44 84 GLY A C 1
ATOM 653 O O . GLY A 1 84 ? -8.512 0.453 11.268 1.00 90.44 84 GLY A O 1
ATOM 654 N N . GLU A 1 85 ? -9.585 -0.623 12.919 1.00 93.38 85 GLU A N 1
ATOM 655 C CA . GLU A 1 85 ? -8.679 -0.163 13.973 1.00 93.38 85 GLU A CA 1
ATOM 656 C C . GLU A 1 85 ? -7.355 -0.930 13.918 1.00 93.38 85 GLU A C 1
ATOM 658 O O . GLU A 1 85 ? -6.283 -0.320 13.954 1.00 93.38 85 GLU A O 1
ATOM 663 N N . ALA A 1 86 ? -7.423 -2.252 13.738 1.00 95.81 86 ALA A N 1
ATOM 664 C CA . ALA A 1 86 ? -6.251 -3.100 13.577 1.00 95.81 86 ALA A CA 1
ATOM 665 C C . ALA A 1 86 ? -5.423 -2.706 12.347 1.00 95.81 86 ALA A C 1
ATOM 667 O O . ALA A 1 86 ? -4.197 -2.662 12.430 1.00 95.81 86 ALA A O 1
ATOM 668 N N . LEU A 1 87 ? -6.074 -2.351 11.237 1.00 95.31 87 LEU A N 1
ATOM 669 C CA . LEU A 1 87 ? -5.417 -1.903 10.012 1.00 95.31 87 LEU A CA 1
ATOM 670 C C . LEU A 1 87 ? -4.680 -0.575 10.211 1.00 95.31 87 LEU A C 1
ATOM 672 O O . LEU A 1 87 ? -3.518 -0.455 9.828 1.00 95.31 87 LEU A O 1
ATOM 676 N N . VAL A 1 88 ? -5.328 0.420 10.824 1.00 95.44 88 VAL A N 1
ATOM 677 C CA . VAL A 1 88 ? -4.686 1.717 11.100 1.00 95.44 88 VAL A CA 1
ATOM 678 C C . VAL A 1 88 ? -3.496 1.530 12.039 1.00 95.44 88 VAL A C 1
ATOM 680 O O . VAL A 1 88 ? -2.428 2.092 11.800 1.00 95.44 88 VAL A O 1
ATOM 683 N N . ARG A 1 89 ? -3.643 0.693 13.073 1.00 96.00 89 ARG A N 1
ATOM 684 C CA . ARG A 1 89 ? -2.544 0.375 13.987 1.00 96.00 89 ARG A CA 1
ATOM 685 C C . ARG A 1 89 ? -1.396 -0.329 13.269 1.00 96.00 89 ARG A C 1
ATOM 687 O O . ARG A 1 89 ? -0.247 0.050 13.457 1.00 96.00 89 ARG A O 1
ATOM 694 N N . TRP A 1 90 ? -1.704 -1.313 12.428 1.00 95.31 90 TRP A N 1
ATOM 695 C CA . TRP A 1 90 ? -0.712 -2.042 11.645 1.00 95.31 90 TRP A CA 1
ATOM 696 C C . TRP A 1 90 ? 0.067 -1.115 10.709 1.00 95.31 90 TRP A C 1
ATOM 698 O O . TRP A 1 90 ? 1.285 -1.229 10.629 1.00 95.31 90 TRP A O 1
ATOM 708 N N . LEU A 1 91 ? -0.590 -0.145 10.066 1.00 94.88 91 LEU A N 1
ATOM 709 C CA . LEU A 1 91 ? 0.096 0.863 9.248 1.00 94.88 91 LEU A CA 1
ATOM 710 C C . LEU A 1 91 ? 0.994 1.797 10.072 1.00 94.88 91 LEU A C 1
ATOM 712 O O . LEU A 1 91 ? 2.009 2.256 9.554 1.00 94.88 91 LEU A O 1
ATOM 716 N N . ALA A 1 92 ? 0.656 2.069 11.332 1.00 95.12 92 ALA A N 1
ATOM 717 C CA . ALA A 1 92 ? 1.457 2.916 12.216 1.00 95.12 92 ALA A CA 1
ATOM 718 C C . ALA A 1 92 ? 2.654 2.186 12.856 1.00 95.12 92 ALA A C 1
ATOM 720 O O . ALA A 1 92 ? 3.576 2.829 13.360 1.00 95.12 92 ALA A O 1
ATOM 721 N N . GLU A 1 93 ? 2.653 0.850 12.873 1.00 93.94 93 GLU A N 1
ATOM 722 C CA . GLU A 1 93 ? 3.788 0.077 13.375 1.00 93.94 93 GLU A CA 1
ATOM 723 C C . GLU A 1 93 ? 5.017 0.265 12.456 1.00 93.94 93 GLU A C 1
ATOM 725 O O . GLU A 1 93 ? 4.872 0.454 11.245 1.00 93.94 93 GLU A O 1
ATOM 730 N N . PRO A 1 94 ? 6.250 0.222 12.988 1.00 90.00 94 PRO A N 1
ATOM 731 C CA . PRO A 1 94 ? 7.445 0.226 12.154 1.00 90.00 94 PRO A CA 1
ATOM 732 C C . PRO A 1 94 ? 7.532 -1.062 11.326 1.00 90.00 94 PRO A C 1
ATOM 734 O O . PRO A 1 94 ? 7.133 -2.139 11.773 1.00 90.00 94 PRO A O 1
ATOM 737 N N . ILE A 1 95 ? 8.081 -0.960 10.116 1.00 88.31 95 ILE A N 1
ATOM 738 C CA . ILE A 1 95 ? 8.306 -2.124 9.256 1.00 88.31 95 ILE A CA 1
ATOM 739 C C . ILE A 1 95 ? 9.469 -2.936 9.846 1.00 88.31 95 ILE A C 1
ATOM 741 O O . ILE A 1 95 ? 10.537 -2.362 10.084 1.00 88.31 95 ILE A O 1
ATOM 745 N N . PRO A 1 96 ? 9.295 -4.242 10.116 1.00 72.69 96 PRO A N 1
ATOM 746 C CA . PRO A 1 96 ? 10.377 -5.065 10.636 1.00 72.69 96 PRO A CA 1
ATOM 747 C C . PRO A 1 96 ? 11.542 -5.121 9.633 1.00 72.69 96 PRO A C 1
ATOM 749 O O . PRO A 1 96 ? 11.300 -5.182 8.425 1.00 72.69 96 PRO A O 1
ATOM 752 N N . PRO A 1 97 ? 12.803 -5.092 10.104 1.00 63.41 97 PRO A N 1
ATOM 753 C CA . PRO A 1 97 ? 13.951 -5.256 9.226 1.00 63.41 97 PRO A CA 1
ATOM 754 C C . PRO A 1 97 ? 13.937 -6.670 8.633 1.00 63.41 97 PRO A C 1
ATOM 756 O O . PRO A 1 97 ? 13.814 -7.651 9.368 1.00 63.41 97 PRO A O 1
ATOM 759 N N . SER A 1 98 ? 14.030 -6.742 7.307 1.00 57.03 98 SER A N 1
ATOM 760 C CA . SER A 1 98 ? 14.150 -7.970 6.511 1.00 57.03 98 SER A CA 1
ATOM 761 C C . SER A 1 98 ? 15.515 -8.633 6.653 1.00 57.03 98 SER A C 1
ATOM 763 O O . SER A 1 98 ? 16.514 -7.875 6.674 1.00 57.03 98 SER A O 1
#

Sequence (98 aa):
MIIEAEQRGELTPIIGEMIIEAEQRGELRGEERGKQQAVAELLGRLFARRLGRRPTAEEELSIIERARALGPGEVEDALLDLDGEALVRWLAEPIPPS